Protein 2RH3 (pdb70)

Foldseek 3Di:
DKAKAKEWQADPPLAPQLVVVVVPDPNQVSLVVVLVVLLVVVLVCLVPVVLLVADQAHHHDDDPVDDTDMHIDMDDHDPSSVVSLCCRQVVPVPDDSHSSRHRSSRSSVSRVSVVCVVVVD

Secondary structure (DSSP, 8-state):
-EEEEEEPPPPTTS-HHHHHHTTTS-HHHHHHHHHHHHHHHHHHHHHTSGGGGS--------STT-----EEEEEE--HHHHHHHHHHHSTTS-S-HHHHHHHHHHHHHHHHHHHHHHTT-

B-factor: mean 27.56, std 7.42, range [14.45, 59.74]

GO terms:
  GO:0005515 protein binding (F, IPI)

InterPro domains:
  IPR009841 VirC2 [NF010436] (1-201)
  IPR009841 VirC2 [PF07181] (1-200)
  IPR009841 VirC2 [PIRSF016094] (1-200)
  IPR010985 Ribbon-helix-helix [SSF47598] (82-201)
  IPR038473 VirC2, C-terminal domain superfamily [G3DSA:1.10.1220.190] (82-202)

CATH classification: 1.10.1220.190

Nearest PDB structures (foldseek):
  2rh3-assembly1_A  TM=1.008E+00  e=4.672E-23  Agrobacterium tumefaciens
  8j0r-assembly1_B  TM=2.418E-01  e=3.330E+00  Homo sapiens

Structure (mmCIF, N/CA/C/O backbone):
data_2RH3
#
_entry.id   2RH3
#
_cell.length_a   57.374
_cell.length_b   57.374
_cell.length_c   33.935
_cell.angle_alpha   90.000
_cell.angle_beta   90.000
_cell.angle_gamma   120.000
#
_symmetry.space_group_name_H-M   'P 31'
#
loop_
_entity.id
_entity.type
_entity.pdbx_description
1 polymer 'Protein virC2'
2 water water
#
loop_
_atom_site.group_PDB
_atom_site.id
_atom_site.type_symbol
_atom_site.label_atom_id
_atom_site.label_alt_id
_atom_site.label_comp_id
_atom_site.label_asym_id
_atom_site.label_entity_id
_atom_site.label_seq_id
_atom_site.pdbx_PDB_ins_code
_atom_site.Cartn_x
_atom_site.Cartn_y
_atom_site.Cartn_z
_atom_site.occupancy
_atom_site.B_iso_or_equiv
_atom_site.auth_seq_id
_atom_site.auth_comp_id
_atom_site.auth_asym_id
_atom_site.auth_atom_id
_atom_site.pdbx_PDB_model_num
ATOM 1 N N . ILE A 1 1 ? 6.846 34.676 18.825 1.00 37.00 82 ILE A N 1
ATOM 2 C CA . ILE A 1 1 ? 6.388 34.759 17.405 1.00 36.96 82 ILE A CA 1
ATOM 3 C C . ILE A 1 1 ? 7.376 34.096 16.441 1.00 36.74 82 ILE A C 1
ATOM 4 O O . ILE A 1 1 ? 8.535 33.855 16.790 1.00 36.86 82 ILE A O 1
ATOM 9 N N . GLN A 1 2 ? 6.902 33.813 15.230 1.00 36.39 83 GLN A N 1
ATOM 10 C CA . GLN A 1 2 ? 7.731 33.225 14.186 1.00 35.94 83 GLN A CA 1
ATOM 11 C C . GLN A 1 2 ? 8.543 34.312 13.492 1.00 35.57 83 GLN A C 1
ATOM 12 O O . GLN A 1 2 ? 7.984 35.281 12.973 1.00 35.59 83 GLN A O 1
ATOM 18 N N . VAL A 1 3 ? 9.863 34.138 13.494 1.00 35.08 84 VAL A N 1
ATOM 19 C CA . VAL A 1 3 ? 10.779 35.054 12.827 1.00 34.42 84 VAL A CA 1
ATOM 20 C C . VAL A 1 3 ? 11.378 34.357 11.611 1.00 34.05 84 VAL A C 1
ATOM 21 O O . VAL A 1 3 ? 11.881 33.232 11.707 1.00 33.77 84 VAL A O 1
ATOM 25 N N . PHE A 1 4 ? 11.299 35.024 10.466 1.00 33.26 85 PHE A N 1
ATOM 26 C CA . PHE A 1 4 ? 11.878 34.505 9.243 1.00 32.83 85 PHE A CA 1
ATOM 27 C C . PHE A 1 4 ? 13.321 34.981 9.127 1.00 31.73 85 PHE A C 1
ATOM 28 O O . PHE A 1 4 ? 13.628 36.142 9.425 1.00 31.74 85 PHE A O 1
ATOM 36 N N . LEU A 1 5 ? 14.195 34.052 8.740 1.00 29.43 86 LEU A N 1
ATOM 37 C CA . LEU A 1 5 ? 15.645 34.214 8.811 1.00 28.07 86 LEU A CA 1
ATOM 38 C C . LEU A 1 5 ? 16.305 33.824 7.493 1.00 26.74 86 LEU A C 1
ATOM 39 O O . LEU A 1 5 ? 15.770 33.021 6.736 1.00 26.29 86 LEU A O 1
ATOM 44 N N . SER A 1 6 ? 17.479 34.383 7.233 1.00 25.81 87 SER A N 1
ATOM 45 C CA . SER A 1 6 ? 18.229 34.055 6.029 1.00 25.19 87 SER A CA 1
ATOM 46 C C . SER A 1 6 ? 19.708 34.280 6.260 1.00 24.24 87 SER A C 1
ATOM 47 O O . SER A 1 6 ? 20.098 35.156 7.028 1.00 23.64 87 SER A O 1
ATOM 50 N N . ALA A 1 7 ? 20.534 33.463 5.610 1.00 23.30 88 ALA A N 1
ATOM 51 C CA . ALA A 1 7 ? 21.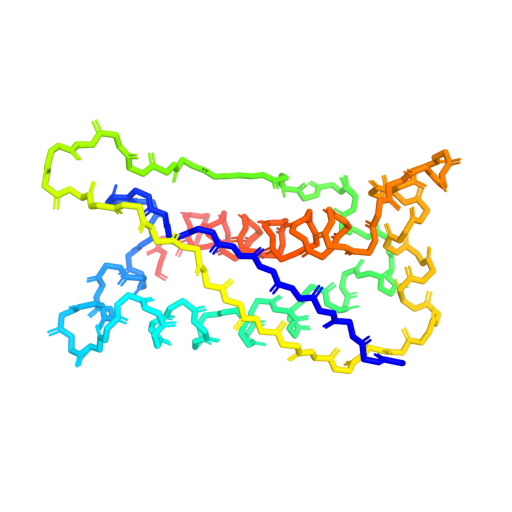980 33.589 5.738 1.00 22.53 88 ALA A CA 1
ATOM 52 C C . ALA A 1 7 ? 22.690 32.969 4.552 1.00 22.30 88 ALA A C 1
ATOM 53 O O . ALA A 1 7 ? 22.138 32.107 3.874 1.00 22.70 88 ALA A O 1
ATOM 55 N N . ARG A 1 8 ? 23.918 33.417 4.315 1.00 22.82 89 ARG A N 1
ATOM 56 C CA . ARG A 1 8 ? 24.763 32.854 3.256 1.00 22.45 89 ARG A CA 1
ATOM 57 C C . ARG A 1 8 ? 25.784 31.897 3.858 1.00 21.85 89 ARG A C 1
ATOM 58 O O . ARG A 1 8 ? 26.327 32.158 4.917 1.00 21.33 89 ARG A O 1
ATOM 66 N N . PRO A 1 9 ? 26.088 30.795 3.161 1.00 21.35 90 PRO A N 1
ATOM 67 C CA . PRO A 1 9 ? 27.170 29.956 3.669 1.00 21.65 90 PRO A CA 1
ATOM 68 C C . PRO A 1 9 ? 28.508 30.708 3.770 1.00 21.79 90 PRO A C 1
ATOM 69 O O . PRO A 1 9 ? 28.779 31.615 2.956 1.00 22.29 90 PRO A O 1
ATOM 73 N N . PRO A 1 10 ? 29.341 30.342 4.760 1.00 21.88 91 PRO A N 1
ATOM 74 C CA . PRO A 1 10 ? 30.630 30.988 4.929 1.00 22.39 91 PRO A CA 1
ATOM 75 C C . PRO A 1 10 ? 31.619 30.557 3.844 1.00 22.57 91 PRO A C 1
ATOM 76 O O . PRO A 1 10 ? 31.430 29.509 3.186 1.00 22.20 91 PRO A O 1
ATOM 80 N N . ALA A 1 11 ? 32.677 31.352 3.680 1.00 22.56 92 ALA A N 1
ATOM 81 C CA . ALA A 1 11 ? 33.818 30.979 2.848 1.00 23.04 92 ALA A CA 1
ATOM 82 C C . ALA A 1 11 ? 34.541 29.755 3.419 1.00 23.36 92 ALA A C 1
ATOM 83 O O . ALA A 1 11 ? 34.484 29.506 4.621 1.00 22.46 92 ALA A O 1
ATOM 85 N N . PRO A 1 12 ? 35.241 28.987 2.557 1.00 24.05 93 PRO A N 1
ATOM 86 C CA . PRO A 1 12 ? 36.034 27.901 3.110 1.00 24.67 93 PRO A CA 1
ATOM 87 C C . PRO A 1 12 ? 37.005 28.359 4.186 1.00 24.67 93 PRO A C 1
ATOM 88 O O . PRO A 1 12 ? 37.523 29.484 4.133 1.00 25.66 93 PRO A O 1
ATOM 92 N N . GLU A 1 13 ? 37.219 27.480 5.160 1.00 25.23 94 GLU A N 1
ATOM 93 C CA . GLU A 1 13 ? 38.116 27.685 6.308 1.00 26.13 94 GLU A CA 1
ATOM 94 C C . GLU A 1 13 ? 37.590 28.643 7.386 1.00 25.60 94 GLU A C 1
ATOM 95 O O . GLU A 1 13 ? 38.235 28.811 8.428 1.00 26.88 94 GLU A O 1
ATOM 101 N N . VAL A 1 14 ? 36.426 29.255 7.160 1.00 23.91 95 VAL A N 1
ATOM 102 C CA . VAL A 1 14 ? 35.771 30.071 8.195 1.00 22.98 95 VAL A CA 1
ATOM 103 C C . VAL A 1 14 ? 35.269 29.163 9.318 1.00 23.06 95 VAL A C 1
ATOM 104 O O . VAL A 1 14 ? 35.363 29.503 10.500 1.00 23.43 95 VAL A O 1
ATOM 108 N N . SER A 1 15 ? 34.762 28.002 8.918 1.00 22.15 96 SER A N 1
ATOM 109 C CA . SER A 1 15 ? 34.125 27.051 9.823 1.00 21.14 96 SER A CA 1
ATOM 110 C C . SER A 1 15 ? 34.530 25.622 9.483 1.00 21.45 96 SER A C 1
ATOM 111 O O . SER A 1 15 ? 34.137 25.080 8.435 1.00 20.43 96 SER A O 1
ATOM 114 N N . LYS A 1 16 ? 35.303 24.990 10.365 1.00 21.40 97 LYS A N 1
ATOM 115 C CA . LYS A 1 16 ? 35.634 23.580 10.172 1.00 21.60 97 LYS A CA 1
ATOM 116 C C . LYS A 1 16 ? 34.375 22.719 10.213 1.00 20.95 97 LYS A C 1
ATOM 117 O O . LYS A 1 16 ? 34.258 21.742 9.470 1.00 19.93 97 LYS A O 1
ATOM 123 N N . ILE A 1 17 ? 33.420 23.103 11.066 1.00 19.80 98 ILE A N 1
ATOM 124 C CA . ILE A 1 17 ? 32.158 22.357 11.140 1.00 19.59 98 ILE A CA 1
ATOM 125 C C . ILE A 1 17 ? 31.412 22.391 9.813 1.00 18.14 98 ILE A C 1
ATOM 126 O O . ILE A 1 17 ? 30.980 21.346 9.299 1.00 18.21 98 ILE A O 1
ATOM 131 N N . TYR A 1 18 ? 31.276 23.578 9.236 1.00 17.28 99 TYR A N 1
ATOM 132 C CA . TYR A 1 18 ? 30.544 23.716 7.983 1.00 17.10 99 TYR A CA 1
ATOM 133 C C . TYR A 1 18 ? 31.278 22.966 6.862 1.00 17.38 99 TYR A C 1
ATOM 134 O O . TYR A 1 18 ? 30.659 22.201 6.096 1.00 16.32 99 TYR A O 1
ATOM 143 N N . ASP A 1 19 ? 32.588 23.180 6.778 1.00 17.70 100 ASP A N 1
ATOM 144 C CA . ASP A 1 19 ? 33.383 22.523 5.735 1.00 18.18 100 ASP A CA 1
ATOM 145 C C . ASP A 1 19 ? 33.281 20.994 5.796 1.00 18.74 100 ASP A C 1
ATOM 146 O O . ASP A 1 19 ? 33.298 20.336 4.764 1.00 20.34 100 ASP A O 1
ATOM 151 N N . ASN A 1 20 ? 33.192 20.418 6.993 1.00 18.26 101 ASN A N 1
ATOM 152 C CA . ASN A 1 20 ? 33.006 18.986 7.120 1.00 18.81 101 ASN A CA 1
ATOM 153 C C . ASN A 1 20 ? 31.574 18.546 6.783 1.00 17.39 101 ASN A C 1
ATOM 154 O O . ASN A 1 20 ? 31.367 17.467 6.196 1.00 18.02 101 ASN A O 1
ATOM 159 N N . LEU A 1 21 ? 30.583 19.348 7.182 1.00 16.32 102 LEU A N 1
ATOM 160 C CA . LEU A 1 21 ? 29.200 18.989 6.878 1.00 16.76 102 LEU A CA 1
ATOM 161 C C . LEU A 1 21 ? 28.976 18.882 5.385 1.00 16.39 102 LEU A C 1
ATOM 162 O O . LEU A 1 21 ? 28.293 17.962 4.925 1.00 18.41 102 LEU A O 1
ATOM 167 N N . ILE A 1 22 ? 29.570 19.810 4.620 1.00 16.28 103 ILE A N 1
ATOM 168 C CA . ILE A 1 22 ? 29.302 19.811 3.179 1.00 17.15 103 ILE A CA 1
ATOM 169 C C . ILE A 1 22 ? 29.974 18.648 2.438 1.00 16.64 103 ILE A C 1
ATOM 170 O O . ILE A 1 22 ? 29.751 18.475 1.247 1.00 16.48 103 ILE A O 1
ATOM 175 N N . LEU A 1 23 ? 30.806 17.872 3.141 1.00 16.85 104 LEU A N 1
ATOM 176 C CA . LEU A 1 23 ? 31.262 16.603 2.570 1.00 19.19 104 LEU A CA 1
ATOM 177 C C . LEU A 1 23 ? 30.139 15.603 2.418 1.00 20.73 104 LEU A C 1
ATOM 178 O O . LEU A 1 23 ? 30.211 14.735 1.537 1.00 22.26 104 LEU A O 1
ATOM 183 N N A GLN A 1 24 ? 29.108 15.731 3.259 0.50 21.55 105 GLN A N 1
ATOM 184 N N B GLN A 1 24 ? 29.107 15.723 3.251 0.50 21.36 105 GLN A N 1
ATOM 185 C CA A GLN A 1 24 ? 28.017 14.751 3.313 0.50 22.58 105 GLN A CA 1
ATOM 186 C CA B GLN A 1 24 ? 28.003 14.765 3.229 0.50 22.23 105 GLN A CA 1
ATOM 187 C C A GLN A 1 24 ? 26.582 15.304 3.294 0.50 22.43 105 GLN A C 1
ATOM 188 C C B GLN A 1 24 ? 26.600 15.334 3.031 0.50 21.91 105 GLN A C 1
ATOM 189 O 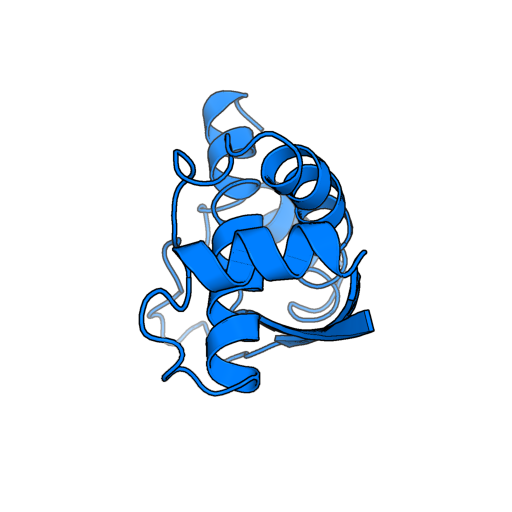O A GLN A 1 24 ? 25.660 14.571 2.751 0.00 21.46 105 GLN A O 1
ATOM 190 O O B GLN A 1 24 ? 25.688 14.593 2.642 0.50 20.79 105 GLN A O 1
ATOM 201 N N . TYR A 1 25 ? 26.415 16.620 3.315 1.00 21.53 106 TYR A N 1
ATOM 202 C CA . TYR A 1 25 ? 25.096 17.244 3.135 1.00 21.46 106 TYR A CA 1
ATOM 203 C C . TYR A 1 25 ? 25.199 18.449 2.184 1.00 20.83 106 TYR A C 1
ATOM 204 O O . TYR A 1 25 ? 26.284 19.003 1.985 1.00 20.96 106 TYR A O 1
ATOM 213 N N . SER A 1 26 ? 24.066 18.891 1.637 1.00 19.31 107 SER A N 1
ATOM 214 C CA . SER A 1 26 ? 24.075 20.112 0.810 1.00 19.92 107 SER A CA 1
ATOM 215 C C . SER A 1 26 ? 24.497 21.349 1.619 1.00 19.66 107 SER A C 1
ATOM 216 O O . SER A 1 26 ? 24.408 21.340 2.851 1.00 19.68 107 SER A O 1
ATOM 219 N N . PRO A 1 27 ? 24.990 22.406 0.945 1.00 19.72 108 PRO A N 1
ATOM 220 C CA . PRO A 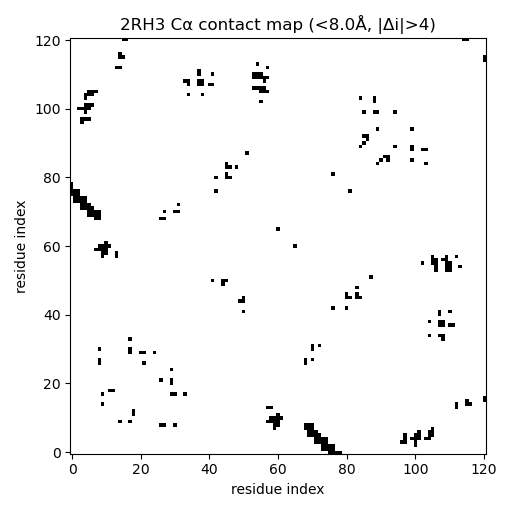1 27 ? 25.249 23.653 1.675 1.00 20.14 108 PRO A CA 1
ATOM 221 C C . PRO A 1 27 ? 24.037 24.147 2.463 1.00 20.48 108 PRO A C 1
ATOM 222 O O . PRO A 1 27 ? 24.202 24.591 3.598 1.00 21.32 108 PRO A O 1
ATOM 226 N N . SER A 1 28 ? 22.841 24.021 1.885 1.00 20.84 109 SER A N 1
ATOM 227 C CA A SER A 1 28 ? 21.598 24.464 2.523 0.50 20.86 109 SER A CA 1
ATOM 228 C CA B SER A 1 28 ? 21.636 24.495 2.550 0.50 20.81 109 SER A CA 1
ATOM 229 C C . SER A 1 28 ? 21.300 23.683 3.799 1.00 20.56 109 SER A C 1
ATOM 230 O O . SER A 1 28 ? 21.057 24.275 4.853 1.00 21.24 109 SER A O 1
ATOM 235 N N . LYS A 1 29 ? 21.317 22.353 3.693 1.00 19.76 110 LYS A N 1
ATOM 236 C CA A LYS A 1 29 ? 21.103 21.471 4.848 0.50 19.52 110 LYS A CA 1
ATOM 237 C CA B LYS A 1 29 ? 21.079 21.507 4.862 0.50 19.76 110 LYS A CA 1
ATOM 238 C C . LYS A 1 29 ? 22.152 21.727 5.930 1.00 19.23 110 LYS A C 1
ATOM 239 O O . LYS A 1 29 ? 21.836 21.824 7.126 1.00 19.40 110 LYS A O 1
ATOM 250 N N . SER A 1 30 ? 23.406 21.827 5.499 1.00 18.61 111 SER A N 1
ATOM 251 C CA . SER A 1 30 ? 24.511 22.024 6.434 1.00 17.84 111 SER A CA 1
ATOM 252 C C . SER A 1 30 ? 24.332 23.323 7.216 1.00 18.15 111 SER A C 1
ATOM 253 O O . SER A 1 30 ? 24.504 23.347 8.443 1.00 17.61 111 SER A O 1
ATOM 256 N N . LEU A 1 31 ? 24.003 24.413 6.514 1.00 18.72 112 LEU A N 1
ATOM 257 C CA . LEU A 1 31 ? 23.846 25.704 7.192 1.00 19.80 112 LEU A CA 1
ATOM 258 C C . LEU A 1 31 ? 22.641 25.696 8.133 1.00 20.63 112 LEU A C 1
ATOM 259 O O . LEU A 1 31 ? 22.695 26.288 9.211 1.00 21.41 112 LEU A O 1
ATOM 264 N N . GLN A 1 32 ? 21.578 25.010 7.726 1.00 21.23 113 GLN A N 1
ATOM 265 C CA A GLN A 1 32 ? 20.368 24.911 8.540 0.50 21.33 113 GLN A CA 1
ATOM 266 C CA B GLN A 1 32 ? 20.362 24.904 8.539 0.50 21.32 113 GLN A CA 1
ATOM 267 C C . GLN A 1 32 ? 20.641 24.161 9.843 1.00 21.37 113 GLN A C 1
ATOM 268 O O . GLN A 1 32 ? 20.134 24.555 10.902 1.00 21.12 113 GLN A O 1
ATOM 279 N N . MET A 1 33 ? 21.448 23.098 9.758 1.00 20.21 114 MET A N 1
ATOM 280 C CA . MET A 1 33 ? 21.878 22.318 10.938 1.00 20.23 114 MET A CA 1
ATOM 281 C C . MET A 1 33 ? 22.622 23.219 11.923 1.00 20.13 114 MET A C 1
ATOM 282 O O . MET A 1 33 ? 22.328 23.221 13.128 1.00 20.36 114 MET A O 1
ATOM 287 N N . ILE A 1 34 ? 23.577 23.981 11.395 1.00 19.06 115 ILE A N 1
ATOM 288 C CA . ILE A 1 34 ? 24.348 24.899 12.224 1.00 20.00 115 ILE A CA 1
ATOM 289 C C . ILE A 1 34 ? 23.465 25.992 12.819 1.00 21.22 115 ILE A C 1
ATOM 290 O O . ILE A 1 34 ? 23.555 26.263 14.014 1.00 21.65 115 ILE A O 1
ATOM 295 N N . LEU A 1 35 ? 22.612 26.588 11.985 1.00 21.24 116 LEU A N 1
ATOM 296 C CA A LEU A 1 35 ? 21.760 27.701 12.429 0.50 22.41 116 LEU A CA 1
ATOM 297 C CA B LEU A 1 35 ? 21.723 27.686 12.410 0.50 22.66 116 LEU A CA 1
ATOM 298 C C . LEU A 1 35 ? 20.844 27.300 13.588 1.00 23.26 116 LEU A C 1
ATOM 299 O O . LEU A 1 35 ? 20.575 28.118 14.484 1.00 23.41 116 LEU A O 1
ATOM 308 N N . ARG A 1 36 ? 20.365 26.062 13.573 1.00 24.02 117 ARG A N 1
ATOM 309 C CA . ARG A 1 36 ? 19.485 25.558 14.637 1.00 25.63 117 ARG A CA 1
ATOM 310 C C . ARG A 1 36 ? 20.180 25.688 15.997 1.00 24.83 117 ARG A C 1
ATOM 311 O O . ARG A 1 36 ? 19.590 26.183 16.977 1.00 24.79 117 ARG A O 1
ATOM 319 N N . ARG A 1 37 ? 21.439 25.253 16.043 1.00 23.43 118 ARG A N 1
ATOM 320 C CA . ARG A 1 37 ? 22.236 25.309 17.250 1.00 22.93 118 ARG A CA 1
ATOM 321 C C . ARG A 1 37 ? 22.629 26.757 17.555 1.00 22.64 118 ARG A C 1
ATOM 322 O O . ARG A 1 37 ? 22.515 27.200 18.699 1.00 23.08 118 ARG A O 1
ATOM 330 N N . ALA A 1 38 ? 23.095 27.471 16.534 1.00 22.33 119 ALA A N 1
ATOM 331 C CA . ALA A 1 38 ? 23.513 28.870 16.671 1.00 22.48 119 ALA A CA 1
ATOM 332 C C . ALA A 1 38 ? 22.370 29.755 17.213 1.00 23.11 119 ALA A C 1
ATOM 333 O O . ALA A 1 38 ? 22.589 30.580 18.094 1.00 23.00 119 ALA A O 1
ATOM 335 N N . LEU A 1 39 ? 21.157 29.552 16.710 1.00 23.36 120 LEU A N 1
ATOM 336 C CA . LEU A 1 39 ? 20.024 30.366 17.173 1.00 24.56 120 LEU A CA 1
ATOM 337 C C . LEU A 1 39 ? 19.617 30.004 18.592 1.00 24.94 120 LEU A C 1
ATOM 338 O O . LEU A 1 39 ? 19.141 30.861 19.345 1.00 24.98 120 LEU A O 1
ATOM 343 N N . GLY A 1 40 ? 19.809 28.738 18.960 1.00 25.01 121 GLY A N 1
ATOM 344 C CA . GLY A 1 40 ? 19.574 28.295 20.329 1.00 26.09 121 GLY A CA 1
ATOM 345 C C . GLY A 1 40 ? 20.534 28.965 21.297 1.00 26.55 121 GLY A C 1
ATOM 346 O O . GLY A 1 40 ? 20.114 29.493 22.331 1.00 26.42 121 GLY A O 1
ATOM 347 N N . ASP A 1 41 ? 21.823 28.957 20.946 1.00 26.73 122 ASP A N 1
ATOM 348 C CA . ASP A 1 41 ? 22.869 29.615 21.733 1.00 27.23 122 ASP A CA 1
ATOM 349 C C . ASP A 1 41 ? 22.587 31.118 21.831 1.00 27.18 122 ASP A C 1
ATOM 350 O O . ASP A 1 41 ? 22.711 31.711 22.909 1.00 28.05 122 ASP A O 1
ATOM 355 N N . PHE A 1 42 ? 22.176 31.707 20.708 1.00 26.76 123 PHE A N 1
ATOM 356 C CA . PHE A 1 42 ? 21.992 33.164 20.584 1.00 27.48 123 PHE A CA 1
ATOM 357 C C . PHE A 1 42 ? 20.821 33.677 21.410 1.00 28.02 123 PHE A C 1
ATOM 358 O O . PHE A 1 42 ? 20.900 34.772 21.965 1.00 27.81 123 PHE A O 1
ATOM 366 N N . GLU A 1 43 ? 19.753 32.878 21.486 1.00 28.88 124 GLU A N 1
ATOM 367 C CA . GLU A 1 43 ? 18.560 33.197 22.295 1.00 29.99 124 GLU A CA 1
ATOM 368 C C . GLU A 1 43 ? 18.931 33.505 23.731 1.00 30.24 124 GLU A C 1
ATOM 369 O O . GLU A 1 43 ? 18.391 34.446 24.337 1.00 29.99 124 GLU A O 1
ATOM 375 N N . ASN A 1 44 ? 19.835 32.694 24.285 1.00 30.52 125 ASN A N 1
ATOM 376 C CA . ASN A 1 44 ? 20.280 32.869 25.663 1.00 30.81 125 ASN A CA 1
ATOM 377 C C . ASN A 1 44 ? 21.115 34.133 25.848 1.00 30.93 125 ASN A C 1
ATOM 378 O O . ASN A 1 44 ? 21.169 34.693 26.946 1.00 30.97 125 ASN A O 1
ATOM 383 N N . MET A 1 45 ? 21.740 34.586 24.761 1.00 30.63 126 MET A N 1
ATOM 384 C CA . MET A 1 45 ? 22.508 35.839 24.741 1.00 30.88 126 MET A CA 1
ATOM 385 C C . MET A 1 45 ? 21.619 37.070 24.553 1.00 29.97 126 MET A C 1
ATOM 386 O O . MET A 1 45 ? 21.992 38.177 24.947 1.00 29.15 126 MET A O 1
ATOM 391 N N . LEU A 1 46 ? 20.461 36.875 23.927 1.00 29.63 127 LEU A N 1
ATOM 392 C CA . LEU A 1 46 ? 19.484 37.944 23.784 1.00 29.45 127 LEU A CA 1
ATOM 393 C C . LEU A 1 46 ? 18.925 38.273 25.154 1.00 30.24 127 LEU A C 1
ATOM 394 O O . LEU A 1 46 ? 18.786 39.444 25.520 1.00 30.00 127 LEU A O 1
ATOM 399 N N . ALA A 1 47 ? 18.650 37.218 25.921 1.00 30.91 128 ALA A N 1
ATOM 400 C CA . ALA A 1 47 ? 18.016 37.338 27.229 1.00 31.48 128 ALA A CA 1
ATOM 401 C C . ALA A 1 47 ? 18.776 38.238 28.202 1.00 32.10 128 ALA A C 1
ATOM 402 O O . ALA A 1 47 ? 18.158 38.919 29.026 1.00 32.15 128 ALA A O 1
ATOM 404 N N . ASP A 1 48 ? 20.106 38.253 28.098 1.00 32.33 129 ASP A N 1
ATOM 405 C CA . ASP A 1 48 ? 20.938 39.033 29.021 1.00 32.68 129 ASP A CA 1
ATOM 406 C C . ASP A 1 48 ? 21.706 40.203 28.394 1.00 32.17 129 ASP A C 1
ATOM 407 O O . ASP A 1 48 ? 22.531 40.835 29.060 0.50 32.29 129 ASP A O 1
ATOM 412 N N . GLY A 1 49 ? 21.445 40.482 27.119 1.00 31.89 130 GLY A N 1
ATOM 413 C CA . GLY A 1 49 ? 22.092 41.592 26.415 1.00 31.04 130 GLY A CA 1
ATOM 414 C C . GLY A 1 49 ? 23.521 41.371 25.933 1.00 30.57 130 GLY A C 1
ATOM 415 O O . GLY A 1 49 ? 24.101 42.238 25.260 1.00 30.20 130 GLY A O 1
ATOM 416 N N . SER A 1 50 ? 24.099 40.217 26.259 1.00 30.15 131 SER A N 1
ATOM 417 C CA . SER A 1 50 ? 25.489 39.938 25.893 1.00 30.03 131 SER A CA 1
ATOM 418 C C . SER A 1 50 ? 25.702 39.840 24.376 1.00 29.75 131 SER A C 1
ATOM 419 O O . SER A 1 50 ? 26.820 40.005 23.880 1.00 29.03 131 SER A O 1
ATOM 422 N N . PHE A 1 51 ? 24.613 39.617 23.641 1.00 29.50 132 PHE A N 1
ATOM 423 C CA . PHE A 1 51 ? 24.670 39.488 22.187 1.00 29.26 132 PHE A CA 1
ATOM 424 C C . PHE A 1 51 ? 25.183 40.749 21.486 1.00 29.72 132 PHE A C 1
ATOM 425 O O . PHE A 1 51 ? 25.692 40.671 20.376 1.00 30.02 132 PHE A O 1
ATOM 433 N N A ARG A 1 52 ? 25.053 41.903 22.141 0.50 30.22 133 ARG A N 1
ATOM 434 N N B ARG A 1 52 ? 25.028 41.904 22.134 0.50 30.25 133 ARG A N 1
ATOM 435 C CA A ARG A 1 52 ? 25.503 43.173 21.559 0.50 30.64 133 ARG A CA 1
ATOM 436 C CA B ARG A 1 52 ? 25.505 43.170 21.576 0.50 30.74 133 ARG A CA 1
ATOM 437 C C A ARG A 1 52 ? 27.027 43.265 21.456 0.50 31.29 133 ARG A C 1
ATOM 438 C C B ARG A 1 52 ? 27.012 43.124 21.321 0.50 31.24 133 ARG A C 1
ATOM 439 O O A ARG A 1 52 ? 27.551 44.121 20.741 0.50 31.60 133 ARG A O 1
ATOM 440 O O B ARG A 1 52 ? 27.506 43.727 20.364 0.50 31.21 133 ARG A O 1
ATOM 455 N N . ALA A 1 53 ? 27.724 42.375 22.165 1.00 31.64 134 ALA A N 1
ATOM 456 C CA . ALA A 1 53 ? 29.192 42.291 22.111 1.00 32.11 134 ALA A CA 1
ATOM 457 C C . ALA A 1 53 ? 29.703 41.224 21.141 1.00 32.35 134 ALA A C 1
ATOM 458 O O . ALA A 1 53 ? 30.912 40.993 21.020 1.00 32.79 134 ALA A O 1
ATOM 460 N N . ALA A 1 54 ? 28.781 40.564 20.456 1.00 32.04 135 ALA A N 1
ATOM 461 C CA . ALA A 1 54 ? 29.138 39.476 19.578 1.00 31.55 135 ALA A CA 1
ATOM 462 C C . ALA A 1 54 ? 29.363 39.960 18.133 1.00 31.25 135 ALA A C 1
ATOM 463 O O . ALA A 1 54 ? 28.802 40.983 17.722 1.00 30.65 135 ALA A O 1
ATOM 465 N N . PRO A 1 55 ? 30.209 39.240 17.366 1.00 31.01 136 PRO A N 1
ATOM 466 C CA . PRO A 1 55 ? 30.470 39.555 15.951 1.00 30.99 136 PRO A CA 1
ATOM 467 C C . PRO A 1 55 ? 29.187 39.644 15.125 1.00 30.46 136 PRO A C 1
ATOM 468 O O . PRO A 1 55 ? 28.222 38.938 15.412 1.00 31.37 136 PRO A O 1
ATOM 472 N N . LYS A 1 56 ? 29.184 40.495 14.105 1.00 29.80 137 LYS A N 1
ATOM 473 C CA . LYS A 1 56 ? 27.972 40.774 13.331 1.00 29.31 137 LYS A CA 1
ATOM 474 C C . LYS A 1 56 ? 27.896 39.961 12.033 1.00 28.73 137 LYS A C 1
ATOM 475 O O . LYS A 1 56 ? 26.807 39.610 11.574 1.00 28.71 137 LYS A O 1
ATOM 481 N N . SER A 1 57 ? 29.056 39.663 11.460 1.00 27.70 138 SER A N 1
ATOM 482 C CA . SER A 1 57 ? 29.132 38.942 10.187 1.00 27.08 138 SER A CA 1
ATOM 483 C C . SER A 1 57 ? 30.411 38.117 10.061 1.00 26.10 138 SER A C 1
ATOM 484 O O . SER A 1 57 ? 31.251 38.096 10.962 1.00 25.45 138 SER A O 1
ATOM 487 N N . TYR A 1 58 ? 30.553 37.457 8.912 1.00 24.63 139 TYR A N 1
ATOM 488 C CA . TYR A 1 58 ? 31.655 36.536 8.655 1.00 23.79 139 TYR A CA 1
ATOM 489 C C . TYR A 1 58 ? 31.986 36.541 7.164 1.00 23.72 139 TYR A C 1
ATOM 490 O O . TYR A 1 58 ? 31.147 36.957 6.349 1.00 23.56 139 TYR A O 1
ATOM 499 N N . PRO A 1 59 ? 33.201 36.095 6.801 1.00 23.97 140 PRO A N 1
ATOM 500 C CA . PRO A 1 59 ? 33.581 36.065 5.378 1.00 24.09 140 PRO A CA 1
ATOM 501 C C . PRO A 1 59 ? 32.714 35.099 4.560 1.00 24.24 140 PRO A C 1
ATOM 502 O O . PRO A 1 59 ? 32.430 33.983 5.004 1.00 23.25 140 PRO A O 1
ATOM 506 N N . ILE A 1 60 ? 32.308 35.547 3.374 1.00 24.49 141 ILE A N 1
ATOM 507 C CA . ILE A 1 60 ? 31.586 34.705 2.410 1.00 25.34 141 ILE A CA 1
ATOM 508 C C . ILE A 1 60 ? 32.457 34.446 1.159 1.00 24.72 141 ILE A C 1
ATOM 509 O O . ILE A 1 60 ? 33.407 35.194 0.907 1.00 24.44 141 ILE A O 1
ATOM 514 N N . PRO A 1 61 ? 32.163 33.372 0.386 1.00 24.70 142 PRO A N 1
ATOM 515 C CA . PRO A 1 61 ? 33.060 33.052 -0.739 1.00 24.19 142 PRO A CA 1
ATOM 516 C C . PRO A 1 61 ? 32.993 34.075 -1.869 1.00 23.59 142 PRO A C 1
ATOM 517 O O . PRO A 1 61 ? 31.939 34.678 -2.084 1.00 22.89 142 PRO A O 1
ATOM 521 N N . HIS A 1 62 ? 34.121 34.251 -2.566 1.00 23.21 143 HIS A N 1
ATOM 522 C CA . HIS A 1 62 ? 34.221 35.066 -3.780 1.00 22.77 143 HIS A CA 1
ATOM 523 C C . HIS A 1 62 ? 35.065 34.316 -4.811 1.00 23.07 143 HIS A C 1
ATOM 524 O O . HIS A 1 62 ? 36.020 34.863 -5.380 1.00 23.61 143 HIS A O 1
ATOM 531 N N . THR A 1 63 ? 34.690 33.063 -5.040 1.00 22.94 144 THR A N 1
ATOM 532 C CA A THR A 1 63 ? 35.406 32.151 -5.919 0.50 22.86 144 THR A CA 1
ATOM 533 C CA B THR A 1 63 ? 35.419 32.205 -5.964 0.50 23.54 144 THR A CA 1
ATOM 534 C C . THR A 1 63 ? 34.469 31.690 -7.035 1.00 23.34 144 THR A C 1
ATOM 535 O O . THR A 1 63 ? 33.257 31.583 -6.814 1.00 22.73 144 THR A O 1
ATOM 542 N N . ALA A 1 64 ? 35.030 31.407 -8.209 1.00 23.83 145 ALA A N 1
ATOM 543 C CA . ALA A 1 64 ? 34.278 30.841 -9.320 1.00 25.22 145 ALA A CA 1
ATOM 544 C C . ALA A 1 64 ? 33.835 29.420 -8.953 1.00 26.38 145 ALA A C 1
ATOM 545 O O . ALA A 1 64 ? 32.923 28.874 -9.563 1.00 26.52 145 ALA A O 1
ATOM 547 N N . PHE A 1 65 ? 34.484 28.837 -7.948 1.00 28.02 146 PHE A N 1
ATOM 548 C CA . PHE A 1 65 ? 34.117 27.506 -7.456 1.00 30.25 146 PHE A CA 1
ATOM 549 C C . PHE A 1 65 ? 32.883 27.536 -6.562 1.00 31.22 146 PHE A C 1
ATOM 550 O O . PHE A 1 65 ? 32.349 26.487 -6.208 1.00 32.19 146 PHE A O 1
ATOM 558 N N . GLU A 1 66 ? 32.429 28.733 -6.198 0.50 32.00 147 GLU A N 1
ATOM 559 C CA . GLU A 1 66 ? 31.264 28.870 -5.328 0.50 32.96 147 GLU A CA 1
ATOM 560 C C . GLU A 1 66 ? 30.190 29.779 -5.915 1.00 33.72 147 GLU A C 1
ATOM 561 O O . GLU A 1 66 ? 30.441 30.947 -6.216 1.00 33.69 147 GLU A O 1
ATOM 567 N N . LYS A 1 67 ? 28.994 29.219 -6.073 1.00 34.28 148 LYS A N 1
ATOM 568 C CA . LYS A 1 67 ? 27.837 29.953 -6.569 1.00 34.51 148 LYS A CA 1
ATOM 569 C C . LYS A 1 67 ? 27.078 30.607 -5.408 1.00 34.46 148 LYS A C 1
ATOM 570 O O . LYS A 1 67 ? 27.321 30.287 -4.235 1.00 34.87 148 LYS A O 1
ATOM 576 N N . SER A 1 68 ? 26.178 31.529 -5.740 0.50 34.16 149 SER A N 1
ATOM 577 C CA . SER A 1 68 ? 25.396 32.249 -4.740 0.50 33.93 149 SER A CA 1
ATOM 578 C C . SER A 1 68 ? 24.344 31.349 -4.109 0.50 33.48 149 SER A C 1
ATOM 579 O O . SER A 1 68 ? 23.503 30.778 -4.806 0.50 33.14 149 SER A O 1
ATOM 582 N N . ILE A 1 69 ? 24.412 31.218 -2.787 1.00 33.32 150 ILE A N 1
ATOM 583 C CA . ILE A 1 69 ? 23.414 30.480 -2.031 1.00 32.70 150 ILE A CA 1
ATOM 584 C C . ILE A 1 69 ? 22.923 31.348 -0.870 1.00 32.68 150 ILE A C 1
ATOM 585 O O . ILE A 1 69 ? 23.726 31.827 -0.062 1.00 32.73 150 ILE A O 1
ATOM 590 N N . ILE A 1 70 ? 21.617 31.611 -0.840 1.00 32.01 151 ILE A N 1
ATOM 591 C CA A ILE A 1 70 ? 20.996 32.177 0.348 0.50 31.64 151 ILE A CA 1
ATOM 592 C CA B ILE A 1 70 ? 20.956 32.207 0.325 0.50 31.70 151 ILE A CA 1
ATOM 593 C C . ILE A 1 70 ? 20.021 31.149 0.903 1.00 31.64 151 ILE A C 1
ATOM 594 O O . ILE A 1 70 ? 1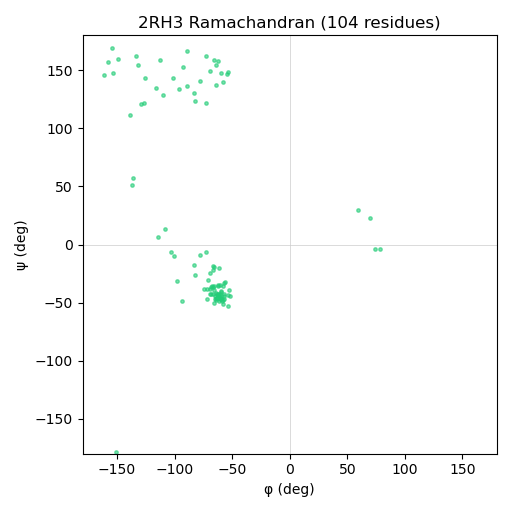9.144 30.643 0.196 1.00 31.78 151 ILE A O 1
ATOM 603 N N . VAL A 1 71 ? 20.212 30.816 2.171 1.00 31.18 152 VAL A N 1
ATOM 604 C CA . VAL A 1 71 ? 19.399 29.821 2.846 1.00 31.13 152 VAL A CA 1
ATOM 605 C C . VAL A 1 71 ? 18.279 30.526 3.612 1.00 31.64 152 VAL A C 1
ATOM 606 O O . VAL A 1 71 ? 18.532 31.518 4.294 1.00 30.84 152 VAL A O 1
ATOM 610 N N . GLN A 1 72 ? 17.053 30.021 3.481 1.00 32.40 153 GLN A N 1
ATOM 611 C CA . GLN A 1 72 ? 15.865 30.633 4.097 1.00 33.57 153 GLN A CA 1
ATOM 612 C C . GLN A 1 72 ? 15.243 29.699 5.126 1.00 34.37 153 GLN A C 1
ATOM 613 O O . GLN A 1 72 ? 15.082 28.502 4.876 1.00 34.81 153 GLN A O 1
ATOM 619 N N . THR A 1 73 ? 14.889 30.247 6.282 1.00 34.95 154 THR A N 1
ATOM 620 C CA . THR A 1 73 ? 14.317 29.449 7.359 1.00 36.32 154 THR A CA 1
ATOM 621 C C . THR A 1 73 ? 13.438 30.304 8.266 1.00 36.83 154 THR A C 1
ATOM 622 O O . THR A 1 73 ? 13.433 31.532 8.151 1.00 36.39 154 THR A O 1
ATOM 626 N N . SER A 1 74 ? 12.680 29.648 9.143 1.00 37.73 155 SER A N 1
ATOM 627 C CA . SER A 1 74 ? 11.963 30.340 10.216 1.00 38.47 155 SER A CA 1
ATOM 628 C C . SER A 1 74 ? 12.155 29.636 11.564 1.00 39.05 155 SER A C 1
ATOM 629 O O . SER A 1 74 ? 12.575 28.477 11.615 1.00 39.47 155 SER A O 1
ATOM 632 N N . ARG A 1 75 ? 11.868 30.354 12.651 1.00 39.48 156 ARG A N 1
ATOM 633 C CA . ARG A 1 75 ? 12.004 29.826 14.011 1.00 39.66 156 ARG A CA 1
ATOM 634 C C . ARG A 1 75 ? 11.182 30.676 14.974 1.00 39.56 156 ARG A C 1
ATOM 635 O O . ARG A 1 75 ? 11.050 31.889 14.786 1.00 39.34 156 ARG A O 1
ATOM 643 N N . MET A 1 76 ? 10.627 30.027 15.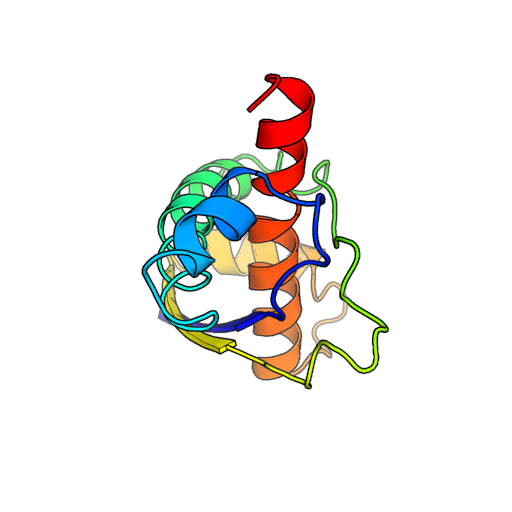997 1.00 39.56 157 MET A N 1
ATOM 644 C CA . MET A 1 76 ? 9.854 30.709 17.033 1.00 39.62 157 MET A CA 1
ATOM 645 C C . MET A 1 76 ? 10.775 31.290 18.092 1.00 39.21 157 MET A C 1
ATOM 646 O O . MET A 1 76 ? 11.662 30.599 18.604 1.00 39.30 157 MET A O 1
ATOM 651 N N . PHE A 1 77 ? 10.562 32.564 18.410 1.00 38.76 158 PHE A N 1
ATOM 652 C CA . PHE A 1 77 ? 11.285 33.236 19.485 1.00 38.29 158 PHE A CA 1
ATOM 653 C C . PHE A 1 77 ? 10.285 33.855 20.454 1.00 37.90 158 PHE A C 1
ATOM 654 O O . PHE A 1 77 ? 9.242 34.356 20.026 1.00 37.89 158 PHE A O 1
ATOM 662 N N . PRO A 1 78 ? 10.599 33.838 21.762 1.00 37.66 159 PRO A N 1
ATOM 663 C CA . PRO A 1 78 ? 9.801 34.652 22.688 1.00 37.34 159 PRO A CA 1
ATOM 664 C C . PRO A 1 78 ? 9.837 36.126 22.267 1.00 36.94 159 PRO A C 1
ATOM 665 O O . PRO A 1 78 ? 10.889 36.620 21.845 1.00 36.44 159 PRO A O 1
ATOM 669 N N . VAL A 1 79 ? 8.693 36.803 22.373 1.00 36.51 160 VAL A N 1
ATOM 670 C CA . VAL A 1 79 ? 8.528 38.197 21.930 1.00 36.18 160 VAL A CA 1
ATOM 671 C C . VAL A 1 79 ? 9.453 39.173 22.665 1.00 35.81 160 VAL A C 1
ATOM 672 O O . VAL A 1 79 ? 9.921 40.158 22.081 1.00 35.66 160 VAL A O 1
ATOM 676 N N . SER A 1 80 ? 9.701 38.890 23.941 1.00 35.42 161 SER A N 1
ATOM 677 C CA . SER A 1 80 ? 10.625 39.663 24.768 1.00 35.10 161 SER A CA 1
ATOM 678 C C . SER A 1 80 ? 12.038 39.718 24.167 1.00 34.59 161 SER A C 1
ATOM 679 O O . SER A 1 80 ? 12.663 40.783 24.121 1.00 34.71 161 SER A O 1
ATOM 682 N N . LEU A 1 81 ? 12.517 38.567 23.701 1.00 33.78 162 LEU A N 1
ATOM 683 C CA . LEU A 1 81 ? 13.861 38.435 23.130 1.00 32.89 162 LEU A CA 1
ATOM 684 C C . LEU A 1 81 ? 13.975 39.097 21.757 1.00 32.13 162 LEU A C 1
ATOM 685 O O . LEU A 1 81 ? 15.004 39.703 21.434 1.00 31.85 162 LEU A O 1
ATOM 690 N N . ILE A 1 82 ? 12.920 38.973 20.951 1.00 31.06 163 ILE A N 1
ATOM 691 C CA . ILE A 1 82 ? 12.876 39.614 19.635 1.00 30.35 163 ILE A CA 1
ATOM 692 C C . ILE A 1 82 ? 12.809 41.132 19.762 1.00 29.18 163 ILE A C 1
ATOM 693 O O . ILE A 1 82 ? 13.412 41.850 18.963 1.00 29.07 163 ILE A O 1
ATOM 698 N N . GLU A 1 83 ? 12.103 41.615 20.784 1.00 28.12 164 GLU A N 1
ATOM 699 C CA . GLU A 1 83 ? 12.141 43.035 21.105 1.00 27.06 164 GLU A CA 1
ATOM 700 C C . GLU A 1 83 ? 13.577 43.486 21.379 1.00 25.75 164 GLU A C 1
ATOM 701 O O . GLU A 1 83 ? 14.025 44.493 20.829 1.00 25.56 164 GLU A O 1
ATOM 707 N N . ALA A 1 84 ? 14.293 42.730 22.213 1.00 24.89 165 ALA A N 1
ATOM 708 C CA . ALA A 1 84 ? 15.693 43.021 22.509 1.00 23.69 165 ALA A CA 1
ATOM 709 C C . ALA A 1 84 ? 16.561 43.002 21.239 1.00 23.16 165 ALA A C 1
ATOM 710 O O . ALA A 1 84 ? 17.368 43.908 21.024 1.00 22.61 165 ALA A O 1
ATOM 712 N N . ALA A 1 85 ? 16.372 41.978 20.404 1.00 21.78 166 ALA A N 1
ATOM 713 C CA . ALA A 1 85 ? 17.056 41.875 19.105 1.00 21.68 166 ALA A CA 1
ATOM 714 C C . ALA A 1 85 ? 16.774 43.077 18.194 1.00 21.36 166 ALA A C 1
ATOM 715 O O . ALA A 1 85 ? 17.701 43.690 17.670 1.00 21.51 166 ALA A O 1
ATOM 717 N N . ARG A 1 86 ? 15.494 43.400 18.010 1.00 21.36 167 ARG A N 1
ATOM 718 C CA . ARG A 1 86 ? 15.077 44.535 17.175 1.00 21.57 167 ARG A CA 1
ATOM 719 C C . ARG A 1 86 ? 15.627 45.875 17.651 1.00 21.32 167 ARG A C 1
ATOM 720 O O . ARG A 1 86 ? 16.026 46.710 16.842 1.00 21.34 167 ARG A O 1
ATOM 728 N N . ASN A 1 87 ? 15.654 46.081 18.965 1.00 21.38 168 ASN A N 1
ATOM 729 C CA . ASN A 1 87 ? 16.206 47.311 19.531 1.00 21.54 168 ASN A CA 1
ATOM 730 C C . ASN A 1 87 ? 17.647 47.546 19.082 1.00 21.36 168 ASN A C 1
ATOM 731 O O . ASN A 1 87 ? 18.081 48.687 18.922 1.00 20.58 168 ASN A O 1
ATOM 736 N N . HIS A 1 88 ? 18.375 46.450 18.878 1.00 21.22 169 HIS A N 1
ATOM 737 C CA . HIS A 1 88 ? 19.784 46.499 18.533 1.00 21.77 169 HIS A CA 1
ATOM 738 C C . HIS A 1 88 ? 20.054 46.460 17.036 1.00 21.46 169 HIS A C 1
ATOM 739 O O . HIS A 1 88 ? 20.823 47.272 16.524 1.00 22.16 169 HIS A O 1
ATOM 746 N N . PHE A 1 89 ? 19.420 45.519 16.344 1.00 21.30 170 PHE A N 1
ATOM 747 C CA . PHE A 1 89 ? 19.630 45.324 14.910 1.00 21.14 170 PHE A CA 1
ATOM 748 C C . PHE A 1 89 ? 18.797 46.262 14.045 1.00 20.94 170 PHE A C 1
ATOM 749 O O . PHE A 1 89 ? 19.105 46.445 12.872 1.00 21.17 170 PHE A O 1
ATOM 757 N N . ASP A 1 90 ? 17.767 46.853 14.650 1.00 20.93 171 ASP A N 1
ATOM 758 C CA . ASP A 1 90 ? 16.825 47.755 13.966 1.00 20.97 171 ASP A CA 1
ATOM 759 C C . ASP A 1 90 ? 16.553 48.974 14.859 1.00 20.65 171 ASP A C 1
ATOM 760 O O . ASP A 1 90 ? 15.398 49.265 15.194 1.00 20.05 171 ASP A O 1
ATOM 765 N N . PRO A 1 91 ? 17.622 49.703 15.249 1.00 20.49 172 PRO A N 1
ATOM 766 C CA . PRO A 1 91 ? 17.522 50.718 16.294 1.00 20.24 172 PRO A CA 1
ATOM 767 C C . PRO A 1 91 ? 16.566 51.882 15.974 1.00 19.80 172 PRO A C 1
ATOM 768 O O . PRO A 1 91 ? 16.106 52.577 16.888 1.00 19.74 172 PRO A O 1
ATOM 772 N N . LEU A 1 92 ? 16.277 52.072 14.688 1.00 18.81 173 LEU A N 1
ATOM 773 C CA . LEU A 1 92 ? 15.397 53.153 14.227 1.00 19.15 173 LEU A CA 1
ATOM 774 C C . LEU A 1 92 ? 14.002 52.637 13.853 1.00 18.15 173 LEU A C 1
ATOM 775 O O . LEU A 1 92 ? 13.094 53.432 13.571 1.00 17.73 173 LEU A O 1
ATOM 780 N N . GLY A 1 93 ? 13.844 51.314 13.869 1.00 17.13 174 GLY A N 1
ATOM 781 C CA . GLY A 1 93 ? 12.588 50.660 13.485 1.00 17.35 174 GLY A CA 1
ATOM 782 C C . GLY A 1 93 ? 12.263 50.743 12.004 1.00 17.11 174 GLY A C 1
ATOM 783 O O . GLY A 1 93 ? 11.105 50.605 11.610 1.00 16.96 174 GLY A O 1
ATOM 784 N N . LEU A 1 94 ? 13.291 50.947 11.183 1.00 17.26 175 LEU A N 1
ATOM 785 C CA . LEU A 1 94 ? 13.134 51.142 9.737 1.00 17.63 175 LEU A CA 1
ATOM 786 C C . LEU A 1 94 ? 13.436 49.907 8.875 1.00 18.26 175 LEU A C 1
ATOM 787 O O . LEU A 1 94 ? 13.151 49.902 7.682 1.00 17.95 175 LEU A O 1
ATOM 792 N N . GLU A 1 95 ? 14.003 48.859 9.470 1.00 18.98 176 GLU A N 1
ATOM 793 C CA . GLU A 1 95 ? 14.361 47.668 8.696 1.00 19.66 176 GLU A CA 1
ATOM 794 C C . GLU A 1 95 ? 13.114 46.825 8.425 1.00 19.94 176 GLU A C 1
ATOM 795 O O . GLU A 1 95 ? 12.244 46.689 9.299 1.00 20.05 176 GLU A O 1
ATOM 801 N N . THR A 1 96 ? 13.028 46.263 7.223 1.00 19.77 177 THR A N 1
ATOM 802 C CA . THR A 1 96 ? 11.997 45.273 6.914 1.00 20.17 177 THR A CA 1
ATOM 803 C C . THR A 1 96 ? 12.209 44.000 7.748 1.00 20.93 177 THR A C 1
ATOM 804 O O . THR A 1 96 ? 13.315 43.753 8.237 1.00 20.34 177 THR A O 1
ATOM 808 N N . ALA A 1 97 ? 11.145 43.209 7.901 1.00 21.61 178 ALA A N 1
ATOM 809 C CA . ALA A 1 97 ? 11.235 41.891 8.548 1.00 22.58 178 ALA A CA 1
ATOM 810 C C . ALA A 1 97 ? 12.335 41.021 7.941 1.00 22.85 178 ALA A C 1
ATOM 811 O O . ALA A 1 97 ? 13.094 40.374 8.677 1.00 22.90 178 ALA A O 1
ATOM 813 N N . ARG A 1 98 ? 12.412 40.993 6.607 1.00 23.19 179 ARG A N 1
ATOM 814 C CA . ARG A 1 98 ? 13.414 40.183 5.897 1.00 23.63 179 ARG A CA 1
ATOM 815 C C . ARG A 1 98 ? 14.833 40.650 6.220 1.00 22.83 179 ARG A C 1
ATOM 816 O O . ARG A 1 98 ? 15.706 39.831 6.504 1.00 22.64 179 ARG A O 1
ATOM 824 N N . ALA A 1 99 ? 15.054 41.962 6.190 1.00 21.67 180 ALA A N 1
ATOM 825 C CA . ALA A 1 99 ? 16.363 42.529 6.504 1.00 21.32 180 ALA A CA 1
ATOM 826 C C . ALA A 1 99 ? 16.751 42.253 7.957 1.00 21.32 180 ALA A C 1
ATOM 827 O O . ALA A 1 99 ? 17.902 41.909 8.238 1.00 21.22 180 ALA A O 1
ATOM 829 N N . PHE A 1 100 ? 15.787 42.382 8.871 1.00 21.27 181 PHE A N 1
ATOM 830 C CA . PHE A 1 100 ? 16.023 42.049 10.276 1.00 21.54 181 PHE A CA 1
ATOM 831 C C . PHE A 1 100 ? 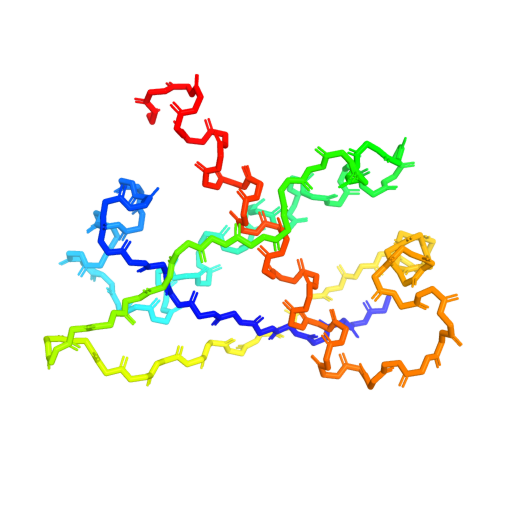16.409 40.578 10.463 1.00 21.79 181 PHE A C 1
ATOM 832 O O . PHE A 1 100 ? 17.378 40.269 11.174 1.00 21.20 181 PHE A O 1
ATOM 840 N N . GLY A 1 101 ? 15.670 39.678 9.812 1.00 21.94 182 GLY A N 1
ATOM 841 C CA . GLY A 1 101 ? 15.951 38.230 9.889 1.00 22.30 182 GLY A CA 1
ATOM 842 C C . GLY A 1 101 ? 17.310 37.837 9.338 1.00 22.57 182 GLY A C 1
ATOM 843 O O . GLY A 1 101 ? 17.971 36.932 9.858 1.00 22.28 182 GLY A O 1
ATOM 844 N N . HIS A 1 102 ? 17.742 38.530 8.292 1.00 22.29 183 HIS A N 1
ATOM 845 C CA . HIS A 1 102 ? 19.079 38.326 7.751 1.00 22.58 183 HIS A CA 1
ATOM 846 C C . HIS A 1 102 ? 20.133 38.751 8.766 1.00 21.84 183 HIS A C 1
ATOM 847 O O . HIS A 1 102 ? 21.102 38.025 8.987 1.00 22.07 183 HIS A O 1
ATOM 854 N N . LYS A 1 103 ? 19.923 39.911 9.400 1.00 20.87 184 LYS A N 1
ATOM 855 C CA . LYS A 1 103 ? 20.854 40.430 10.408 1.00 20.43 184 LYS A CA 1
ATOM 856 C C . LYS A 1 103 ? 20.950 39.492 11.600 1.00 20.50 184 LYS A C 1
ATOM 857 O O . LYS A 1 103 ? 22.052 39.208 12.096 1.00 20.12 184 LYS A O 1
ATOM 863 N N . LEU A 1 104 ? 19.790 39.006 12.042 1.00 20.52 185 LEU A N 1
ATOM 864 C CA . LEU A 1 104 ? 19.714 38.132 13.213 1.00 21.23 185 LEU A CA 1
ATOM 865 C C . LEU A 1 104 ? 20.409 36.797 12.937 1.00 21.36 185 LEU A C 1
ATOM 866 O O . LEU A 1 104 ? 21.269 36.373 13.721 1.00 21.31 185 LEU A O 1
ATOM 871 N N . ALA A 1 105 ? 20.062 36.157 11.824 1.00 21.38 186 ALA A N 1
ATOM 872 C CA . ALA A 1 105 ? 20.692 34.866 11.473 1.00 21.59 186 ALA A CA 1
ATOM 873 C C . ALA A 1 105 ? 22.190 35.011 11.274 1.00 21.86 186 ALA A C 1
ATOM 874 O O . ALA A 1 105 ? 22.977 34.188 11.763 1.00 21.47 186 ALA A O 1
ATOM 876 N N . THR A 1 106 ? 22.589 36.067 10.568 1.00 22.08 187 THR A N 1
ATOM 877 C CA . THR A 1 106 ? 23.993 36.294 10.272 1.00 22.33 187 THR A CA 1
ATOM 878 C C . THR A 1 106 ? 24.815 36.499 11.553 1.00 21.94 187 THR A C 1
ATOM 879 O O . THR A 1 106 ? 25.904 35.937 11.688 1.00 22.00 187 THR A O 1
ATOM 883 N N . ALA A 1 107 ? 24.281 37.277 12.494 1.00 21.40 188 ALA A N 1
ATOM 884 C CA . ALA A 1 107 ? 24.936 37.479 13.787 1.00 20.40 188 ALA A CA 1
ATOM 885 C C . ALA A 1 107 ? 25.040 36.182 14.589 1.00 20.43 188 ALA A C 1
ATOM 886 O O . ALA A 1 107 ? 26.069 35.915 15.192 1.00 20.83 188 ALA A O 1
ATOM 888 N N . ALA A 1 108 ? 23.968 35.400 14.597 1.00 19.82 189 ALA A N 1
ATOM 889 C CA . ALA A 1 108 ? 23.946 34.131 15.321 1.00 19.42 189 ALA A CA 1
ATOM 890 C C . ALA A 1 108 ? 25.051 33.201 14.790 1.00 19.39 189 ALA A C 1
ATOM 891 O O . ALA A 1 108 ? 25.796 32.574 15.552 1.00 19.07 189 ALA A O 1
ATOM 893 N N . LEU A 1 109 ? 25.170 33.146 13.474 1.00 19.51 190 LEU A N 1
ATOM 894 C CA . LEU A 1 109 ? 26.206 32.320 12.847 1.00 19.80 190 LEU A CA 1
ATOM 895 C C . LEU A 1 109 ? 27.601 32.881 13.080 1.00 20.09 190 LEU A C 1
ATOM 896 O O . LEU A 1 109 ? 28.533 32.136 13.351 1.00 19.77 190 LEU A O 1
ATOM 901 N N . ALA A 1 110 ? 27.746 34.206 12.963 1.00 19.50 191 ALA A N 1
ATOM 902 C CA . ALA A 1 110 ? 29.019 34.850 13.203 1.00 20.23 191 ALA A CA 1
ATOM 903 C C . ALA A 1 110 ? 29.548 34.487 14.597 1.00 19.97 191 ALA A C 1
ATOM 904 O O . ALA A 1 110 ? 30.730 34.245 14.760 1.00 20.31 191 ALA A O 1
ATOM 906 N N A CYS A 1 111 ? 28.638 34.450 15.569 0.50 21.19 192 CYS A N 1
ATOM 907 N N B CYS A 1 111 ? 28.664 34.458 15.594 0.50 2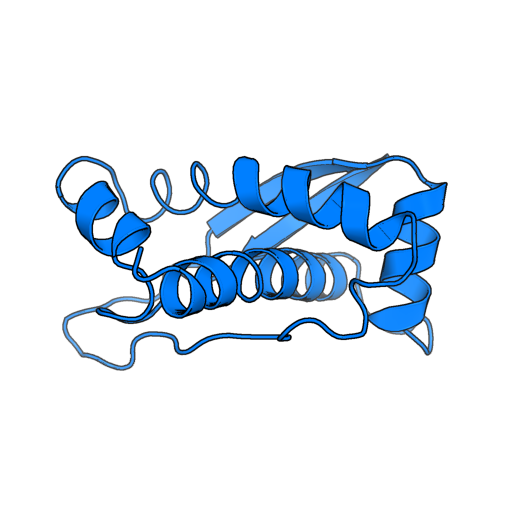0.94 192 CYS A N 1
ATOM 908 C CA A CYS A 1 111 ? 28.927 34.074 16.952 0.50 20.97 192 CYS A CA 1
ATOM 909 C CA B CYS A 1 111 ? 29.040 34.040 16.949 0.50 21.34 192 CYS A CA 1
ATOM 910 C C A CYS A 1 111 ? 29.365 32.603 17.086 0.50 20.80 192 CYS A C 1
ATOM 911 C C B CYS A 1 111 ? 29.465 32.578 17.000 0.50 20.89 192 CYS A C 1
ATOM 912 O O A CYS A 1 111 ? 30.322 32.291 17.798 0.50 20.80 192 CYS A O 1
ATOM 913 O O B CYS A 1 111 ? 30.503 32.241 17.574 0.50 20.71 192 CYS A O 1
ATOM 918 N N . PHE A 1 112 ? 28.660 31.716 16.387 1.00 20.38 193 PHE A N 1
ATOM 919 C CA . PHE A 1 112 ? 28.958 30.285 16.372 1.00 20.21 193 PHE A CA 1
ATOM 920 C C . PHE A 1 112 ? 30.355 30.066 15.771 1.00 19.25 193 PHE A C 1
ATOM 921 O O . PHE A 1 112 ? 31.180 29.32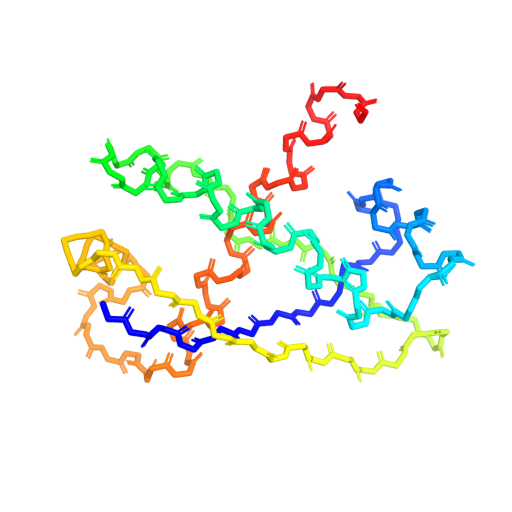6 16.323 1.00 19.74 193 PHE A O 1
ATOM 929 N N . PHE A 1 113 ? 30.623 30.723 14.638 1.00 18.55 194 PHE A N 1
ATOM 930 C CA . PHE A 1 113 ? 31.905 30.579 13.960 1.00 18.88 194 PHE A CA 1
ATOM 931 C C . PHE A 1 113 ? 33.069 31.149 14.788 1.00 18.87 194 PHE A C 1
ATOM 932 O O . PHE A 1 113 ? 34.141 30.562 14.808 1.00 19.09 194 PHE A O 1
ATOM 940 N N . ALA A 1 114 ? 32.849 32.281 15.464 1.00 19.07 195 ALA A N 1
ATOM 941 C CA . ALA A 1 114 ? 33.898 32.865 16.316 1.00 19.46 195 ALA A CA 1
ATOM 942 C C . ALA A 1 114 ? 34.206 31.952 17.504 1.00 20.58 195 ALA A C 1
ATOM 943 O O . ALA A 1 114 ? 35.363 31.830 17.931 1.00 20.82 195 ALA A O 1
ATOM 945 N N . ARG A 1 115 ? 33.164 31.295 18.018 1.00 20.98 196 ARG A N 1
ATOM 946 C CA . ARG A 1 115 ? 33.309 30.375 19.151 1.00 22.36 196 ARG A CA 1
ATOM 947 C C . ARG A 1 115 ? 34.129 29.168 18.705 1.00 22.15 196 ARG A C 1
ATOM 948 O O . ARG A 1 115 ? 35.022 28.719 19.421 1.00 22.06 196 ARG A O 1
ATOM 956 N N . GLU A 1 116 ? 33.833 28.668 17.506 1.00 22.55 197 GLU A N 1
ATOM 957 C CA . GLU A 1 116 ? 34.630 27.595 16.897 1.00 24.07 197 GLU A CA 1
ATOM 958 C C . GLU A 1 116 ? 36.112 27.958 16.856 1.00 24.48 197 GLU A C 1
ATOM 959 O O . GLU A 1 116 ? 36.959 27.201 17.304 1.00 24.88 197 GLU A O 1
ATOM 965 N N . LYS A 1 117 ? 36.410 29.126 16.302 1.00 25.20 198 LYS A N 1
ATOM 966 C CA . LYS A 1 117 ? 37.783 29.595 16.140 1.00 26.56 198 LYS A CA 1
ATOM 967 C C . LYS A 1 117 ? 38.487 29.708 17.496 1.00 26.37 198 LYS A C 1
ATOM 968 O O . LYS A 1 117 ? 39.609 29.230 17.658 1.00 26.78 198 LYS A O 1
ATOM 974 N N . ALA A 1 118 ? 37.801 30.315 18.465 1.00 26.99 199 ALA A N 1
ATOM 975 C CA . ALA A 1 118 ? 38.334 30.546 19.813 1.00 27.02 199 ALA A CA 1
ATOM 976 C C . ALA A 1 118 ? 38.560 29.265 20.620 1.00 28.15 199 ALA A C 1
ATOM 977 O O . ALA A 1 118 ? 39.352 29.256 21.566 1.00 28.32 199 ALA A O 1
ATOM 979 N N . THR A 1 119 ? 37.870 28.187 20.259 1.00 28.88 200 THR A N 1
ATOM 980 C CA . THR A 1 119 ? 37.995 26.921 20.989 1.00 30.30 200 THR A CA 1
ATOM 981 C C . THR A 1 119 ? 38.752 25.856 20.187 1.00 32.25 200 THR A C 1
ATOM 982 O O . THR A 1 119 ? 38.736 24.680 20.548 1.00 33.40 200 THR A O 1
ATOM 986 N N . ASN A 1 120 ? 39.408 26.277 19.105 1.00 33.88 201 ASN A N 1
ATOM 987 C CA . ASN A 1 120 ? 40.143 25.381 18.205 1.00 35.48 201 ASN A CA 1
ATOM 988 C C . ASN A 1 120 ? 39.242 24.310 17.597 0.50 36.39 201 ASN A C 1
ATOM 989 O O . ASN A 1 120 ? 39.677 23.194 17.290 0.50 36.67 201 ASN A O 1
ATOM 994 N N . SER A 1 121 ? 37.972 24.669 17.434 1.00 37.47 202 SER A N 1
ATOM 995 C CA . SER A 1 121 ? 37.016 23.805 16.773 1.00 38.53 202 SER A CA 1
ATOM 996 C C . SER A 1 121 ? 36.925 22.450 17.470 0.50 38.82 202 SER A C 1
ATOM 997 O O . SER A 1 121 ? 36.512 22.406 18.630 0.50 39.08 202 SER A O 1
#

Sequence (121 aa):
IQVFLSARPPAPEVSKIYDNLILQQYSPSSKKSLQQMILLRRALGDFENMLADGSFRRAAPKSYPIPHTTAFEKSIIIVQTSRMFPVSLIEAARNHFDPLGLETARAFGHKLATAALACCFFAREKATNS

Radius of gyration: 14.1 Å; Cα contacts (8 Å, |Δi|>4): 167; chains: 1; bounding box: 34×38×38 Å

Solvent-accessible surface area: 7284 Å² total; per-residue (Å²): 111,83,9,128,4,3,0,88,8,1,16,76,150,34,1,130,69,9,37,96,29,71,139,163,86,60,46,43,102,0,1,62,64,6,5,169,160,2,3,23,44,3,29,110,29,3,71,105,13,53,0,129,98,13,60,90,78,26,87,57,30,170,52,112,197,63,178,96,60,85,8,113,42,45,66,132,4,72,91,80,26,7,108,23,0,76,102,50,13,11,101,142,59,143,71,87,71,156,16,1,0,58,81,0,0,17,0,1,0,3,12,29,7,42,129,12,170,86,89,128,80

Organism: Agrobacterium fabrum (strain C58 / ATCC 33970) (NCBI:txid176299)